Protein AF-A0A1G9RGR4-F1 (afdb_monomer)

Radius of gyration: 15.84 Å; Cα contacts (8 Å, |Δi|>4): 158; chains: 1; bounding box: 46×28×42 Å

Secondary structure (DSSP, 8-state):
-----SS--HHHHHHHHHHHHHHH-TTEEEEEEEEE-TTS-EEEEEEEEETTTTEEEEEEEE--TTHHHHHHHHHHHHHHHHHTHHHHHHHTTS-HHHHHHHHHHHHHH---HHHHHHHHHHHHHHHHHHHHHHHH-

Sequence (137 aa):
MSREVRQITPDVQEIIQHALRSLLGKGFVIALFGSEDATGAMHYHLRIDHDATGLGIEHHDNVEDGFIDDIFMLATRMKAMLKHRETLSRMHGGSQATGQVRLLTWITEDNSQTVMQTAEAAGRECLSALRERRLRA

Foldseek 3Di:
DDPDDQWCDVVLQVL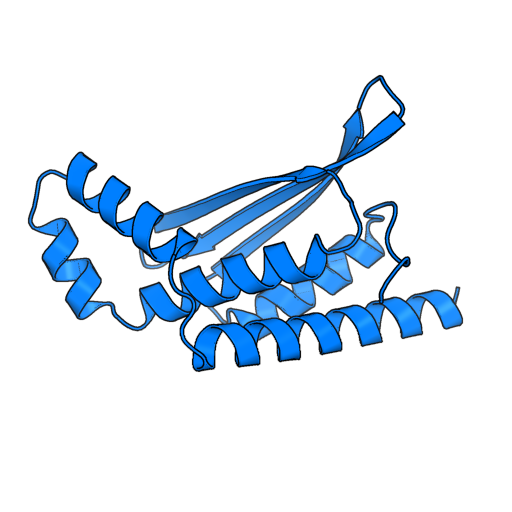LVVLLCVLQDPQKDWDKDWDADPVRWIKIWIKIAGRVVRDIDIDMDTPDVCVLLVVLLLSLQLSVLVVVVVVLVVLCVDDVVRSNVVSVVSSVPPPPPVSNVSSVVSSVVSVVVSVVVVVVD

pLDDT: mean 84.51, std 14.06, range [40.25, 97.94]

Solvent-accessible surface area (backbone atoms only — not comparable to full-atom values): 7735 Å² total; per-residue (Å²): 131,72,87,81,66,71,68,57,45,76,66,55,38,49,50,50,53,48,44,48,44,68,71,69,37,88,61,56,49,77,49,68,46,54,48,71,50,100,85,68,50,36,30,39,43,37,36,43,35,30,68,91,76,74,49,68,51,79,52,69,50,66,51,47,83,57,46,61,52,52,53,30,40,46,53,34,22,48,50,56,53,59,73,43,46,69,62,51,57,61,40,57,74,47,61,67,69,60,23,54,53,54,51,52,54,48,42,76,62,64,73,48,70,68,41,54,55,50,14,53,51,53,32,50,53,39,52,48,54,54,49,54,51,61,76,74,108

Structure (mmCIF, N/CA/C/O backbone):
data_AF-A0A1G9RGR4-F1
#
_entry.id   AF-A0A1G9RGR4-F1
#
loop_
_atom_site.group_PDB
_atom_site.id
_atom_site.type_symbol
_atom_site.label_atom_id
_atom_site.label_alt_id
_atom_site.label_comp_id
_atom_site.label_asym_id
_atom_site.label_entity_id
_atom_site.label_seq_id
_atom_site.pdbx_PDB_ins_code
_atom_site.Cartn_x
_atom_site.Cartn_y
_atom_site.Cartn_z
_atom_site.occupancy
_atom_site.B_iso_or_equiv
_atom_site.auth_seq_id
_atom_site.auth_comp_id
_atom_site.auth_asym_id
_atom_site.auth_atom_id
_atom_site.pdbx_PDB_model_num
ATOM 1 N N . MET A 1 1 ? 19.752 6.762 0.121 1.00 40.25 1 MET A N 1
ATOM 2 C CA . MET A 1 1 ? 18.287 6.852 -0.047 1.00 40.25 1 MET A CA 1
ATOM 3 C C . MET A 1 1 ? 17.931 6.153 -1.353 1.00 40.25 1 MET A C 1
ATOM 5 O O . MET A 1 1 ? 18.750 6.174 -2.264 1.00 40.25 1 MET A O 1
ATOM 9 N N . SER A 1 2 ? 16.857 5.366 -1.339 1.00 42.28 2 SER A N 1
ATOM 10 C CA . SER A 1 2 ? 16.586 4.240 -2.247 1.00 42.28 2 SER A CA 1
ATOM 11 C C . SER A 1 2 ? 16.304 4.685 -3.684 1.00 42.28 2 SER A C 1
ATOM 13 O O . SER A 1 2 ? 15.310 5.351 -3.915 1.00 42.28 2 SER A O 1
ATOM 15 N N . ARG A 1 3 ? 17.156 4.283 -4.634 1.00 53.75 3 ARG A N 1
ATOM 16 C CA . ARG A 1 3 ? 17.052 4.595 -6.076 1.00 53.75 3 ARG A CA 1
ATOM 17 C C . ARG A 1 3 ? 16.516 3.405 -6.898 1.00 53.75 3 ARG A C 1
ATOM 19 O O . ARG A 1 3 ? 16.875 3.242 -8.064 1.00 53.75 3 ARG A O 1
ATOM 26 N N . GLU A 1 4 ? 15.821 2.465 -6.250 1.00 65.94 4 GLU A N 1
ATOM 27 C CA . GLU A 1 4 ? 15.906 1.037 -6.614 1.00 65.94 4 GLU A CA 1
ATOM 28 C C . GLU A 1 4 ? 14.719 0.444 -7.376 1.00 65.94 4 GLU A C 1
ATOM 30 O O . GLU A 1 4 ? 14.896 -0.606 -7.993 1.00 65.94 4 GLU A O 1
ATOM 35 N N . VAL A 1 5 ? 13.555 1.095 -7.408 1.00 71.19 5 VAL A N 1
ATOM 36 C CA . VAL A 1 5 ? 12.396 0.590 -8.157 1.00 71.19 5 VAL A CA 1
ATOM 37 C C . VAL A 1 5 ? 11.954 1.643 -9.159 1.00 71.19 5 VAL A C 1
ATOM 39 O O . VAL A 1 5 ? 11.410 2.671 -8.787 1.00 71.19 5 VAL A O 1
ATOM 42 N N . ARG A 1 6 ? 12.224 1.373 -10.439 1.00 80.56 6 ARG A N 1
ATOM 43 C CA . ARG A 1 6 ? 11.808 2.216 -11.573 1.00 80.56 6 ARG A CA 1
ATOM 44 C C . ARG A 1 6 ? 10.635 1.632 -12.348 1.00 80.56 6 ARG A C 1
ATOM 46 O O . ARG A 1 6 ? 10.084 2.299 -13.204 1.00 80.56 6 ARG A O 1
ATOM 53 N N . GLN A 1 7 ? 10.296 0.376 -12.076 1.00 84.81 7 GLN A N 1
ATOM 54 C CA . GLN A 1 7 ? 9.218 -0.355 -12.724 1.00 84.81 7 GLN A CA 1
ATOM 55 C C . GLN A 1 7 ? 8.625 -1.340 -11.719 1.00 84.81 7 GLN A C 1
ATOM 57 O O . GLN A 1 7 ? 9.360 -2.001 -10.980 1.00 84.81 7 GLN A O 1
ATOM 62 N N . ILE A 1 8 ? 7.301 -1.462 -11.715 1.00 88.56 8 ILE A N 1
ATOM 63 C CA . ILE A 1 8 ? 6.583 -2.460 -10.923 1.00 88.56 8 ILE A CA 1
ATOM 64 C C . ILE A 1 8 ? 6.405 -3.703 -11.798 1.00 88.56 8 ILE A C 1
ATOM 66 O O . ILE A 1 8 ? 5.412 -3.860 -12.504 1.00 88.56 8 ILE A O 1
ATOM 70 N N . THR A 1 9 ? 7.415 -4.571 -11.802 1.00 90.75 9 THR A N 1
ATOM 71 C CA . THR A 1 9 ? 7.313 -5.908 -12.403 1.00 90.75 9 THR A CA 1
ATOM 72 C C . THR A 1 9 ? 6.415 -6.812 -11.544 1.00 90.75 9 THR A C 1
ATOM 74 O O . THR A 1 9 ? 6.214 -6.510 -10.365 1.00 90.75 9 THR A O 1
ATOM 77 N N . PRO A 1 10 ? 5.877 -7.930 -12.074 1.00 90.94 10 PRO A N 1
ATOM 78 C CA . PRO A 1 10 ? 4.949 -8.788 -11.324 1.00 90.94 10 PRO A CA 1
ATOM 79 C C . PRO A 1 10 ? 5.477 -9.274 -9.965 1.00 90.94 10 PRO A C 1
ATOM 81 O O . PRO A 1 10 ? 4.728 -9.372 -9.000 1.00 90.94 10 PRO A O 1
ATOM 84 N N . ASP A 1 11 ? 6.777 -9.524 -9.859 1.00 91.19 11 ASP A N 1
ATOM 85 C CA . ASP A 1 11 ? 7.430 -9.935 -8.617 1.00 91.19 11 ASP A CA 1
ATOM 86 C C . ASP A 1 11 ? 7.668 -8.771 -7.640 1.00 91.19 11 ASP A C 1
ATOM 88 O O . ASP A 1 11 ? 7.480 -8.928 -6.435 1.00 91.19 11 ASP A O 1
ATOM 92 N N . VAL A 1 12 ? 8.006 -7.575 -8.134 1.00 93.19 12 VAL A N 1
ATOM 93 C CA . VAL A 1 12 ? 8.029 -6.347 -7.315 1.00 93.19 12 VAL A CA 1
ATOM 94 C C . VAL A 1 12 ? 6.631 -6.060 -6.763 1.00 93.19 12 VAL A C 1
ATOM 96 O O . VAL A 1 12 ? 6.480 -5.777 -5.574 1.00 93.19 12 VAL A O 1
ATOM 99 N N . GLN A 1 13 ? 5.606 -6.193 -7.605 1.00 94.75 13 GLN A N 1
ATOM 100 C CA . GLN A 1 13 ? 4.205 -6.073 -7.216 1.00 94.75 13 GLN A CA 1
ATOM 101 C C . GLN A 1 13 ? 3.841 -7.084 -6.124 1.00 94.75 13 GLN A C 1
ATOM 103 O O . GLN A 1 13 ? 3.203 -6.723 -5.135 1.00 94.75 13 GLN A O 1
ATOM 108 N N . GLU A 1 14 ? 4.245 -8.346 -6.273 1.00 95.31 14 GLU A N 1
ATOM 109 C CA . GLU A 1 14 ? 3.989 -9.388 -5.280 1.00 95.31 14 GLU A CA 1
ATOM 110 C C . GLU A 1 14 ? 4.638 -9.066 -3.929 1.00 95.31 14 GLU A C 1
ATOM 112 O O . GLU A 1 14 ? 3.953 -9.134 -2.905 1.00 95.31 14 GLU A O 1
ATOM 117 N N . ILE A 1 15 ? 5.906 -8.643 -3.922 1.00 96.31 15 ILE A N 1
ATOM 118 C CA . ILE A 1 15 ? 6.638 -8.277 -2.700 1.00 96.31 15 ILE A CA 1
ATOM 119 C C . ILE A 1 15 ? 5.952 -7.111 -1.979 1.00 96.31 15 ILE A C 1
ATOM 121 O O . ILE A 1 15 ? 5.675 -7.210 -0.781 1.00 96.31 15 ILE A O 1
ATOM 125 N N . ILE A 1 16 ? 5.629 -6.031 -2.699 1.00 96.56 16 ILE A N 1
ATOM 126 C CA . ILE A 1 16 ? 4.993 -4.851 -2.097 1.00 96.56 16 ILE A CA 1
ATOM 127 C C . ILE A 1 16 ? 3.604 -5.213 -1.563 1.00 96.56 16 ILE A C 1
ATOM 129 O O . ILE A 1 16 ? 3.287 -4.918 -0.411 1.00 96.56 16 ILE A O 1
ATOM 133 N N . GLN A 1 17 ? 2.779 -5.909 -2.353 1.00 96.94 17 GLN A N 1
ATOM 134 C CA . GLN A 1 17 ? 1.449 -6.321 -1.901 1.00 96.94 17 GLN A CA 1
ATOM 135 C C . GLN A 1 17 ? 1.521 -7.279 -0.710 1.00 96.94 17 GLN A C 1
ATOM 137 O O . GLN A 1 17 ? 0.683 -7.196 0.184 1.00 96.94 17 GLN A O 1
ATOM 142 N N . HIS A 1 18 ? 2.498 -8.187 -0.665 1.00 97.12 18 HIS A N 1
ATOM 143 C CA . HIS A 1 18 ? 2.693 -9.069 0.482 1.00 97.12 18 HIS A CA 1
ATOM 144 C C . HIS A 1 18 ? 3.031 -8.272 1.745 1.00 97.12 18 HIS A C 1
ATOM 146 O O . HIS A 1 18 ? 2.384 -8.456 2.775 1.00 97.12 18 HIS A O 1
ATOM 152 N N . ALA A 1 19 ? 3.983 -7.343 1.659 1.00 97.69 19 ALA A N 1
ATOM 153 C CA . ALA A 1 19 ? 4.356 -6.495 2.784 1.00 97.69 19 ALA A CA 1
ATOM 154 C C . ALA A 1 19 ? 3.184 -5.608 3.253 1.00 97.69 19 ALA A C 1
ATOM 156 O O . ALA A 1 19 ? 2.950 -5.490 4.456 1.00 97.69 19 ALA A O 1
ATOM 157 N N . LEU A 1 20 ? 2.367 -5.083 2.332 1.00 97.94 20 LEU A N 1
ATOM 158 C CA . LEU A 1 20 ? 1.141 -4.359 2.680 1.00 97.94 20 LEU A CA 1
ATOM 159 C C . LEU A 1 20 ? 0.098 -5.255 3.363 1.00 97.94 20 LEU A C 1
ATOM 161 O O . LEU A 1 20 ? -0.521 -4.829 4.336 1.00 97.94 20 LEU A O 1
ATOM 165 N N . ARG A 1 21 ? -0.083 -6.507 2.920 1.00 96.44 21 ARG A N 1
ATOM 166 C CA . ARG A 1 21 ? -0.978 -7.471 3.593 1.00 96.44 21 ARG A CA 1
ATOM 167 C C . ARG A 1 21 ? -0.497 -7.786 5.005 1.00 96.44 21 ARG A C 1
ATOM 169 O O . ARG A 1 21 ? -1.314 -7.837 5.922 1.00 96.44 21 ARG A O 1
ATOM 176 N N . SER A 1 22 ? 0.809 -7.956 5.191 1.00 97.00 22 SER A N 1
ATOM 177 C CA . SER A 1 22 ? 1.419 -8.175 6.507 1.00 97.00 22 SER A CA 1
ATOM 178 C C . SER A 1 22 ? 1.241 -6.961 7.421 1.00 97.00 22 SER A C 1
ATOM 180 O O . SER A 1 22 ? 0.854 -7.116 8.581 1.00 97.00 22 SER A O 1
ATOM 182 N N . LEU A 1 23 ? 1.430 -5.749 6.887 1.00 97.00 23 LEU A N 1
ATOM 183 C CA . LEU A 1 23 ? 1.184 -4.505 7.611 1.00 97.00 23 LEU A CA 1
ATOM 184 C C . LEU A 1 23 ? -0.290 -4.360 7.996 1.00 97.00 23 LEU A C 1
ATOM 186 O O . LEU A 1 23 ? -0.579 -4.051 9.148 1.00 97.00 23 LEU A O 1
ATOM 190 N N . LEU A 1 24 ? -1.228 -4.536 7.068 1.00 95.25 24 LEU A N 1
ATOM 191 C CA . LEU A 1 24 ? -2.647 -4.238 7.285 1.00 95.25 24 LEU A CA 1
ATOM 192 C C . LEU A 1 24 ? -3.365 -5.331 8.086 1.00 95.25 24 LEU A C 1
ATOM 194 O O . LEU A 1 24 ? -4.109 -5.024 9.022 1.00 95.25 24 LEU A O 1
ATOM 198 N N . GLY A 1 25 ? -3.049 -6.595 7.815 1.00 94.25 25 GLY A N 1
ATOM 199 C CA . GLY A 1 25 ? -3.680 -7.760 8.424 1.00 94.25 25 GLY A CA 1
ATOM 200 C C . GLY A 1 25 ? -4.950 -8.211 7.693 1.00 94.25 25 GLY A C 1
ATOM 201 O O . GLY A 1 25 ? -5.235 -7.808 6.568 1.00 94.25 25 GLY A O 1
ATOM 202 N N . LYS A 1 26 ? -5.713 -9.104 8.335 1.00 92.81 26 LYS A N 1
ATOM 203 C CA . LYS A 1 26 ? -6.937 -9.691 7.762 1.00 92.81 26 LYS A CA 1
ATOM 204 C C . LYS A 1 26 ? -8.033 -8.638 7.558 1.00 92.81 26 LYS A C 1
ATOM 206 O O . LYS A 1 26 ? -8.152 -7.717 8.359 1.00 92.81 26 LYS A O 1
ATOM 211 N N . GLY A 1 27 ? -8.872 -8.84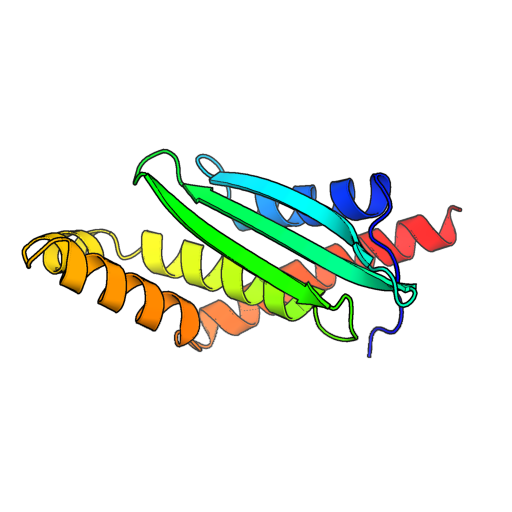9 6.542 1.00 90.94 27 GLY A N 1
ATOM 212 C CA . GLY A 1 27 ? -10.009 -7.977 6.216 1.00 90.94 27 GLY A CA 1
ATOM 213 C C . GLY A 1 27 ? -9.661 -6.801 5.305 1.00 90.94 27 GLY A C 1
ATOM 214 O O . GLY A 1 27 ? -10.530 -5.971 5.057 1.00 90.94 27 GLY A O 1
ATOM 215 N N . PHE A 1 28 ? -8.416 -6.725 4.825 1.00 94.25 28 PHE A N 1
ATOM 216 C CA . PHE A 1 28 ? -8.002 -5.778 3.797 1.00 94.25 28 PHE A CA 1
ATOM 217 C C . PHE A 1 28 ? -7.791 -6.484 2.458 1.00 94.25 28 PHE A C 1
ATOM 219 O O . PHE A 1 28 ? -7.096 -7.503 2.387 1.00 94.25 28 PHE A O 1
ATOM 226 N N . VAL A 1 29 ? -8.338 -5.899 1.399 1.00 95.00 29 VAL A N 1
ATOM 227 C CA . VAL A 1 29 ? -8.099 -6.283 0.007 1.00 95.00 29 VAL A CA 1
ATOM 228 C C . VAL A 1 29 ? -7.180 -5.240 -0.612 1.00 95.00 29 VAL A C 1
ATOM 230 O O . VAL A 1 29 ? -7.403 -4.043 -0.470 1.00 95.00 29 VAL A O 1
ATOM 233 N N . ILE A 1 30 ? -6.109 -5.698 -1.261 1.00 95.94 30 ILE A N 1
ATOM 234 C CA . ILE A 1 30 ? -5.030 -4.837 -1.754 1.00 95.94 30 ILE A CA 1
ATOM 235 C C . ILE A 1 30 ? -4.741 -5.199 -3.198 1.00 95.94 30 ILE A C 1
ATOM 237 O O . ILE A 1 30 ? -4.475 -6.371 -3.494 1.00 95.94 30 ILE A O 1
ATOM 241 N N . ALA A 1 31 ? -4.742 -4.182 -4.049 1.00 95.69 31 ALA A N 1
ATOM 242 C CA . ALA A 1 31 ? -4.323 -4.270 -5.432 1.00 95.69 31 ALA A CA 1
ATOM 243 C C . ALA A 1 31 ? -3.325 -3.147 -5.736 1.00 95.69 31 ALA A C 1
ATOM 245 O O . ALA A 1 31 ? -3.597 -1.978 -5.477 1.00 95.69 31 ALA A O 1
ATOM 246 N N . LEU A 1 32 ? -2.165 -3.515 -6.265 1.00 96.50 32 LEU A N 1
ATOM 247 C CA . LEU A 1 32 ? -1.144 -2.600 -6.760 1.00 96.50 32 LEU A CA 1
ATOM 248 C C . LEU A 1 32 ? -0.838 -2.982 -8.200 1.00 96.50 32 LEU A C 1
ATOM 250 O O . LEU A 1 32 ? -0.607 -4.158 -8.460 1.00 96.50 32 LEU A O 1
ATOM 254 N N . PHE A 1 33 ? -0.778 -2.014 -9.104 1.00 94.31 33 PHE A N 1
ATOM 255 C CA . PHE A 1 33 ? -0.384 -2.237 -10.493 1.00 94.31 33 PHE A CA 1
ATOM 256 C C . PHE A 1 33 ? 0.577 -1.153 -10.960 1.00 94.31 33 PHE A C 1
ATOM 258 O O . PHE A 1 33 ? 0.450 -0.003 -10.549 1.00 94.31 33 PHE A O 1
ATOM 265 N N . GLY A 1 34 ? 1.518 -1.524 -11.827 1.00 92.81 34 GLY A N 1
ATOM 266 C CA . GLY A 1 34 ? 2.328 -0.575 -12.583 1.00 92.81 34 GLY A CA 1
ATOM 267 C C . GLY A 1 34 ? 1.781 -0.379 -13.990 1.00 92.81 34 GLY A C 1
ATOM 268 O O . GLY A 1 34 ? 1.318 -1.336 -14.610 1.00 92.81 34 GLY A O 1
ATOM 269 N N . SER A 1 35 ? 1.879 0.837 -14.512 1.00 93.00 35 SER A N 1
ATOM 270 C CA . SER A 1 35 ? 1.595 1.145 -15.915 1.00 93.00 35 SER A CA 1
ATOM 271 C C . SER A 1 35 ? 2.595 2.157 -16.455 1.00 93.00 35 SER A C 1
ATOM 273 O O . SER A 1 35 ? 3.003 3.056 -15.729 1.00 93.00 35 SER A O 1
ATOM 275 N N . GLU A 1 36 ? 2.946 2.047 -17.729 1.00 93.88 36 GLU A N 1
ATOM 276 C CA . GLU A 1 36 ? 3.752 3.042 -18.439 1.00 93.88 36 GLU A CA 1
ATOM 277 C C . GLU A 1 36 ? 2.825 3.946 -19.260 1.00 93.88 36 GLU A C 1
ATOM 279 O O . GLU A 1 36 ? 1.905 3.449 -19.917 1.00 93.88 36 GLU A O 1
ATOM 284 N N . ASP A 1 37 ? 3.028 5.261 -19.202 1.00 90.25 37 ASP A N 1
ATOM 285 C CA . ASP A 1 37 ? 2.277 6.201 -20.035 1.00 90.25 37 ASP A CA 1
ATO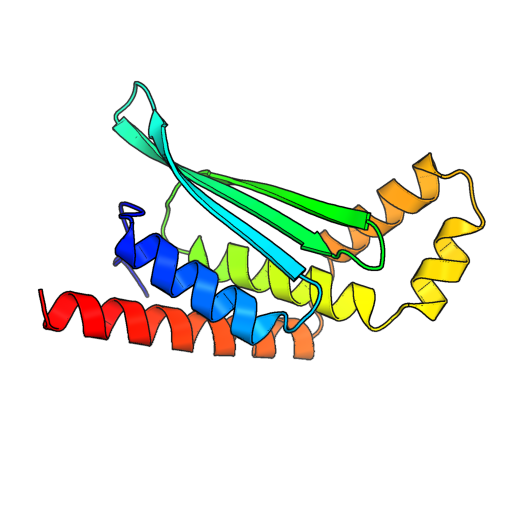M 286 C C . ASP A 1 37 ? 2.906 6.396 -21.426 1.00 90.25 37 ASP A C 1
ATOM 288 O O . ASP A 1 37 ? 3.962 5.860 -21.755 1.00 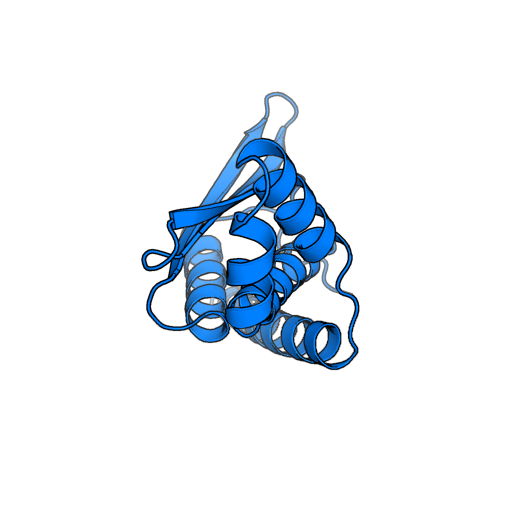90.25 37 ASP A O 1
ATOM 292 N N . ALA A 1 38 ? 2.256 7.203 -22.269 1.00 90.19 38 ALA A N 1
ATOM 293 C CA . ALA A 1 38 ? 2.725 7.487 -23.626 1.00 90.19 38 ALA A CA 1
ATOM 294 C C . ALA A 1 38 ? 4.078 8.233 -23.692 1.00 90.19 38 ALA A C 1
ATOM 296 O O . ALA A 1 38 ? 4.670 8.314 -24.767 1.00 90.19 38 ALA A O 1
ATOM 297 N N . THR A 1 39 ? 4.557 8.795 -22.578 1.00 91.12 39 THR A N 1
ATOM 298 C CA . THR A 1 39 ? 5.859 9.474 -22.467 1.00 91.12 39 THR A CA 1
ATOM 2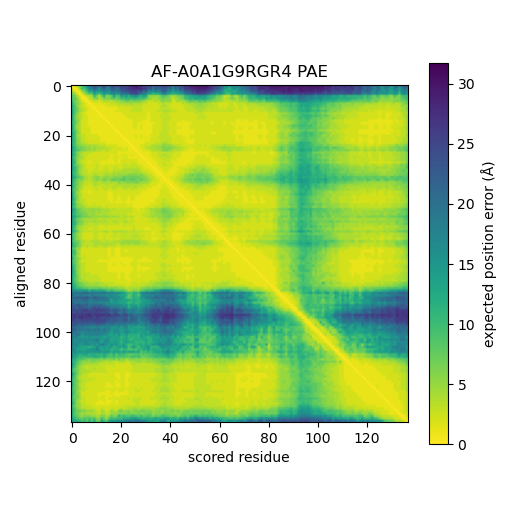99 C C . THR A 1 39 ? 6.972 8.547 -21.972 1.00 91.12 39 THR A C 1
ATOM 301 O O . THR A 1 39 ? 8.138 8.945 -21.964 1.00 91.12 39 THR A O 1
ATOM 304 N N . GLY A 1 40 ? 6.629 7.312 -21.594 1.00 87.88 40 GLY A N 1
ATOM 305 C CA . GLY A 1 40 ? 7.535 6.352 -20.973 1.00 87.88 40 GLY A CA 1
ATOM 306 C C . GLY A 1 40 ? 7.680 6.529 -19.459 1.00 87.88 40 GLY A C 1
ATOM 307 O O . GLY A 1 40 ? 8.544 5.895 -18.847 1.00 87.88 40 GLY A O 1
ATOM 308 N N . ALA A 1 41 ? 6.873 7.395 -18.836 1.00 89.06 41 ALA A N 1
ATOM 309 C CA . ALA A 1 41 ? 6.869 7.546 -17.388 1.00 89.06 41 ALA A CA 1
ATOM 310 C C . ALA A 1 41 ? 6.102 6.385 -16.743 1.00 89.06 41 ALA A C 1
ATOM 312 O O . ALA A 1 41 ? 5.040 5.969 -17.214 1.00 89.06 41 ALA A O 1
ATOM 313 N N . MET A 1 42 ? 6.664 5.850 -15.661 1.00 93.94 42 MET A N 1
ATOM 314 C CA . MET A 1 42 ? 6.076 4.743 -14.915 1.00 93.94 42 MET A CA 1
ATOM 315 C C . MET A 1 42 ? 5.170 5.288 -13.819 1.00 93.94 42 MET A C 1
ATOM 317 O O . MET A 1 42 ? 5.579 6.144 -13.042 1.00 93.94 42 MET A O 1
ATOM 321 N N . HIS A 1 43 ? 3.967 4.736 -13.733 1.00 94.31 43 HIS A N 1
ATOM 322 C CA . HIS A 1 43 ? 2.923 5.079 -12.773 1.00 94.31 43 HIS A CA 1
ATOM 323 C C . HIS A 1 43 ? 2.556 3.857 -11.952 1.00 94.31 43 HIS A C 1
ATOM 325 O O . HIS A 1 43 ? 2.641 2.724 -12.441 1.00 94.31 43 HIS A O 1
ATOM 331 N N . TYR A 1 44 ? 2.101 4.082 -10.728 1.00 95.00 44 TYR A N 1
ATOM 332 C CA . TYR A 1 44 ? 1.460 3.052 -9.930 1.00 95.00 44 TYR A CA 1
ATOM 333 C C . TYR A 1 44 ? -0.010 3.377 -9.692 1.00 95.00 44 TYR A C 1
ATOM 335 O O . TYR A 1 44 ? -0.410 4.533 -9.610 1.00 95.00 44 TYR A O 1
ATOM 343 N N . HIS A 1 45 ? -0.805 2.324 -9.539 1.00 95.75 45 HIS A N 1
ATOM 344 C CA . HIS A 1 45 ? -2.205 2.384 -9.136 1.00 95.75 45 HIS A CA 1
ATOM 345 C C . HIS A 1 45 ? -2.375 1.483 -7.924 1.00 95.75 45 HIS A C 1
ATOM 347 O O . HIS A 1 45 ? -2.215 0.266 -8.026 1.00 95.75 45 HIS A O 1
ATOM 353 N N . LEU A 1 46 ? -2.663 2.082 -6.777 1.00 96.56 46 LEU A N 1
ATOM 354 C CA . LEU A 1 46 ? -2.909 1.411 -5.512 1.00 96.56 46 LEU A CA 1
ATOM 355 C C . LEU A 1 46 ? -4.389 1.513 -5.155 1.00 96.56 46 LEU A C 1
ATOM 357 O O . LEU A 1 46 ? -4.966 2.598 -5.127 1.00 96.56 46 LEU A O 1
ATOM 361 N N . ARG A 1 47 ? -4.969 0.381 -4.772 1.00 95.75 47 ARG A N 1
ATOM 362 C CA . ARG A 1 47 ? -6.272 0.302 -4.125 1.00 95.75 47 ARG A CA 1
ATOM 363 C C . ARG A 1 47 ? -6.170 -0.536 -2.860 1.00 95.75 47 ARG A C 1
ATOM 365 O O . ARG A 1 47 ? -5.639 -1.649 -2.891 1.00 95.75 47 ARG A O 1
ATOM 372 N N . ILE A 1 48 ? -6.679 -0.000 -1.755 1.00 95.00 48 ILE A N 1
ATOM 373 C CA . ILE A 1 48 ? -6.791 -0.708 -0.478 1.00 95.00 48 ILE A CA 1
ATOM 374 C C . ILE A 1 48 ? -8.230 -0.568 0.004 1.00 95.00 48 ILE A C 1
ATOM 376 O O . ILE A 1 48 ? -8.665 0.535 0.318 1.00 95.00 48 ILE A O 1
ATOM 380 N N . ASP A 1 49 ? -8.936 -1.687 0.109 1.00 92.31 49 ASP A N 1
ATOM 381 C CA . ASP A 1 49 ? -10.295 -1.770 0.641 1.00 92.31 49 ASP A CA 1
ATOM 382 C C . ASP A 1 49 ? -10.297 -2.511 1.981 1.00 92.31 49 ASP A C 1
ATOM 384 O O . ASP A 1 49 ? -9.505 -3.429 2.193 1.00 92.31 49 ASP A O 1
ATOM 388 N N . HIS A 1 50 ? -11.200 -2.139 2.887 1.00 90.81 50 HIS A N 1
ATOM 389 C CA . HIS A 1 50 ? -11.449 -2.853 4.136 1.00 90.81 50 HIS A CA 1
ATOM 390 C C . HIS A 1 50 ? -12.866 -3.437 4.155 1.00 90.81 50 HIS A C 1
ATOM 392 O O . HIS A 1 50 ? -13.855 -2.708 4.299 1.00 90.81 50 HIS A O 1
ATOM 398 N N . ASP A 1 51 ? -12.956 -4.764 4.062 1.00 87.88 51 ASP A N 1
ATOM 399 C CA . ASP A 1 51 ? -14.192 -5.514 3.805 1.00 87.88 51 ASP A CA 1
ATOM 400 C C . ASP A 1 51 ? -15.286 -5.229 4.839 1.00 87.88 51 ASP A C 1
ATOM 402 O O . ASP A 1 51 ? -16.456 -5.058 4.505 1.00 87.88 51 ASP A O 1
ATOM 406 N N . ALA A 1 52 ? -14.910 -5.147 6.119 1.00 83.50 52 ALA A N 1
ATOM 407 C CA . ALA A 1 52 ? -15.877 -5.021 7.207 1.00 83.50 52 ALA A CA 1
ATOM 408 C C . ALA A 1 52 ? -16.518 -3.628 7.301 1.00 83.50 52 ALA A C 1
ATOM 410 O O . ALA A 1 52 ? -17.568 -3.482 7.927 1.00 83.50 52 ALA A O 1
ATOM 411 N N . THR A 1 53 ? -15.881 -2.599 6.736 1.00 79.12 53 THR A N 1
ATOM 412 C CA . THR A 1 53 ? -16.403 -1.222 6.764 1.00 79.12 53 THR A CA 1
ATOM 413 C C . THR A 1 53 ? -16.802 -0.709 5.388 1.00 79.12 53 THR A C 1
ATOM 415 O O . THR A 1 53 ? -17.434 0.339 5.320 1.00 79.12 53 THR A O 1
ATOM 418 N N . GLY A 1 54 ? -16.413 -1.395 4.308 1.00 80.75 54 GLY A N 1
ATOM 419 C CA . GLY A 1 54 ? -16.584 -0.912 2.935 1.00 80.75 54 GLY A CA 1
ATOM 420 C C . GLY A 1 54 ? -15.809 0.377 2.642 1.00 80.75 54 GLY A C 1
ATOM 421 O O . GLY A 1 54 ? -16.124 1.073 1.683 1.00 80.75 54 GLY A O 1
ATOM 422 N N . LEU A 1 55 ? -14.830 0.725 3.486 1.00 83.31 55 LEU A N 1
ATOM 423 C CA . LEU A 1 55 ? -13.991 1.905 3.287 1.00 83.31 55 LEU A CA 1
ATOM 424 C C . LEU A 1 55 ? -12.810 1.515 2.415 1.00 83.31 55 LEU A C 1
ATOM 426 O O . LEU A 1 55 ? -12.174 0.495 2.679 1.00 83.31 55 LEU A O 1
ATOM 430 N N . GLY A 1 56 ? -12.512 2.355 1.435 1.00 85.38 56 GLY A N 1
ATOM 431 C CA . GLY A 1 56 ? -11.418 2.145 0.508 1.00 85.38 56 GLY A CA 1
ATOM 432 C C . GLY A 1 56 ? -10.656 3.429 0.243 1.00 85.38 56 GLY A C 1
ATOM 433 O O . GLY A 1 56 ? -11.192 4.531 0.381 1.00 85.38 56 GLY A O 1
ATOM 434 N N . ILE A 1 57 ? -9.396 3.263 -0.124 1.00 89.62 57 ILE A N 1
ATOM 435 C CA . ILE A 1 57 ? -8.544 4.314 -0.663 1.00 89.62 57 ILE A CA 1
ATOM 436 C C . ILE A 1 57 ? -8.060 3.877 -2.038 1.00 89.62 57 ILE A C 1
ATOM 438 O O . ILE A 1 57 ? -7.668 2.726 -2.245 1.00 89.62 57 ILE A O 1
ATOM 442 N N . GLU A 1 58 ? -8.078 4.821 -2.967 1.00 92.50 58 GLU A N 1
ATOM 443 C CA . GLU A 1 58 ? -7.459 4.692 -4.277 1.00 92.50 58 GLU A CA 1
ATOM 444 C C . GLU A 1 58 ? -6.416 5.796 -4.395 1.00 92.50 58 GLU A C 1
ATOM 446 O O . GLU A 1 58 ? -6.690 6.960 -4.095 1.00 92.50 58 GLU A O 1
ATOM 451 N N . HIS A 1 59 ? -5.205 5.422 -4.785 1.00 92.94 59 HIS A N 1
ATOM 452 C CA . HIS A 1 59 ? -4.096 6.344 -4.949 1.00 92.94 59 HIS A CA 1
ATOM 453 C C . HIS A 1 59 ? -3.303 5.964 -6.190 1.00 92.94 59 HIS A C 1
ATOM 455 O O . HIS A 1 59 ? -2.996 4.794 -6.402 1.00 92.94 59 HIS A O 1
ATOM 461 N N . HIS A 1 60 ? -2.992 6.953 -7.014 1.00 92.69 60 HIS A N 1
ATOM 462 C CA . HIS A 1 60 ? -2.160 6.787 -8.189 1.00 92.69 60 HIS A CA 1
ATOM 463 C C . HIS A 1 60 ? -1.175 7.944 -8.243 1.00 92.69 60 HIS A C 1
ATOM 465 O O . HIS A 1 60 ? -1.551 9.079 -7.946 1.00 92.69 60 HIS A O 1
ATOM 471 N N . ASP A 1 61 ? 0.064 7.640 -8.599 1.00 94.31 61 ASP A N 1
ATOM 472 C CA . ASP A 1 61 ? 1.112 8.635 -8.799 1.00 94.31 61 ASP A CA 1
ATOM 473 C C . ASP A 1 61 ? 2.248 8.032 -9.638 1.00 94.31 61 ASP A C 1
ATOM 475 O O . ASP A 1 61 ? 2.241 6.839 -9.977 1.00 94.31 61 ASP A O 1
ATOM 479 N N . ASN A 1 62 ? 3.244 8.850 -9.955 1.00 94.12 62 ASN A N 1
ATOM 480 C CA . ASN A 1 62 ? 4.469 8.411 -10.598 1.00 94.12 62 ASN A CA 1
ATOM 481 C C . ASN A 1 62 ? 5.260 7.451 -9.690 1.00 94.12 62 ASN A C 1
ATOM 483 O O . ASN A 1 62 ? 5.305 7.573 -8.464 1.00 94.12 62 ASN A O 1
ATOM 487 N N . VAL A 1 63 ? 5.969 6.509 -10.308 1.00 92.94 63 VAL A N 1
ATOM 488 C CA . VAL A 1 63 ? 6.983 5.685 -9.642 1.00 92.94 63 VAL A CA 1
ATOM 489 C C . VAL A 1 63 ? 8.271 6.506 -9.527 1.00 92.94 63 VAL A C 1
ATOM 491 O O . VAL A 1 63 ? 9.138 6.462 -10.401 1.00 92.94 63 VAL A O 1
ATOM 494 N N . GLU A 1 64 ? 8.387 7.263 -8.436 1.00 90.62 64 GLU A N 1
ATOM 495 C CA . GLU A 1 64 ? 9.538 8.120 -8.114 1.00 90.62 64 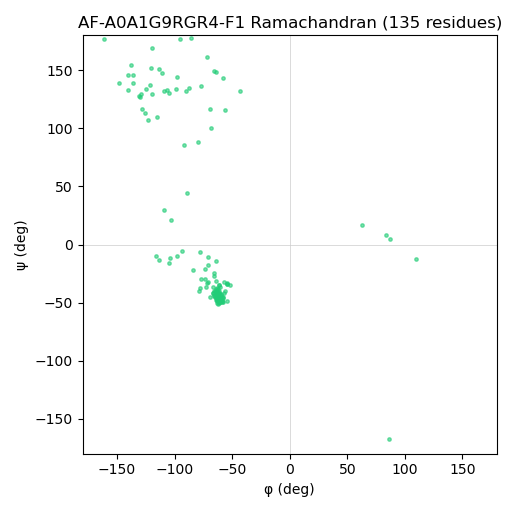GLU A CA 1
ATOM 496 C C . GLU A 1 64 ? 10.213 7.730 -6.789 1.00 90.62 64 GLU A C 1
ATOM 498 O O . GLU A 1 64 ? 9.699 6.924 -6.012 1.00 90.62 64 GLU A O 1
ATOM 503 N N . ASP A 1 65 ? 11.395 8.290 -6.513 1.00 86.94 65 ASP A N 1
ATOM 504 C CA . ASP A 1 65 ? 12.093 8.065 -5.244 1.00 86.94 65 ASP A CA 1
ATOM 505 C C . ASP A 1 65 ? 11.175 8.468 -4.068 1.00 86.94 65 ASP A C 1
ATOM 507 O O . ASP A 1 65 ? 10.838 9.636 -3.909 1.00 86.94 65 ASP A O 1
ATOM 511 N N . GLY A 1 66 ? 10.796 7.496 -3.231 1.00 89.38 66 GLY A N 1
ATOM 512 C CA . GLY A 1 66 ? 9.904 7.709 -2.081 1.00 89.38 66 GLY A CA 1
ATOM 513 C C . GLY A 1 66 ? 8.507 7.097 -2.217 1.00 89.38 66 GLY A C 1
ATOM 514 O O . GLY A 1 66 ? 7.857 6.904 -1.196 1.00 89.38 66 GLY A O 1
ATOM 515 N N . PHE A 1 67 ? 8.084 6.651 -3.410 1.00 92.81 67 PHE A N 1
ATOM 516 C CA . PHE A 1 67 ? 6.714 6.139 -3.601 1.00 92.81 67 PHE A CA 1
ATOM 517 C C . PHE A 1 67 ? 6.353 4.962 -2.670 1.00 92.81 67 PHE A C 1
ATOM 519 O O . PHE A 1 67 ? 5.207 4.805 -2.256 1.00 92.81 67 PHE A O 1
ATOM 526 N N . ILE A 1 68 ? 7.330 4.115 -2.312 1.00 94.31 68 ILE A N 1
ATOM 527 C CA . ILE A 1 68 ? 7.123 3.027 -1.343 1.00 94.31 68 ILE A CA 1
ATOM 528 C C . ILE A 1 68 ? 6.797 3.610 0.033 1.00 94.31 68 ILE A C 1
ATOM 530 O O . ILE A 1 68 ? 5.862 3.149 0.680 1.00 94.31 68 ILE A O 1
ATOM 534 N N . ASP A 1 69 ? 7.528 4.630 0.474 1.00 93.44 69 ASP A N 1
ATOM 535 C CA . ASP A 1 69 ? 7.279 5.263 1.767 1.00 93.44 69 ASP A CA 1
ATOM 536 C C . ASP A 1 69 ? 5.867 5.876 1.800 1.00 93.44 69 ASP A C 1
ATOM 538 O O . ASP A 1 69 ? 5.140 5.677 2.776 1.00 93.44 69 ASP A O 1
ATOM 542 N N . ASP A 1 70 ? 5.428 6.502 0.704 1.00 92.31 70 ASP A N 1
ATOM 543 C CA . ASP A 1 70 ? 4.086 7.087 0.573 1.00 92.31 70 ASP A CA 1
ATOM 544 C C . ASP A 1 70 ? 2.974 6.034 0.651 1.00 92.31 70 ASP A C 1
ATOM 546 O O . ASP A 1 70 ? 2.025 6.170 1.432 1.00 92.31 70 ASP A O 1
ATOM 550 N N . ILE A 1 71 ? 3.112 4.932 -0.094 1.00 95.31 71 ILE A N 1
ATOM 551 C CA . ILE A 1 71 ? 2.157 3.817 -0.078 1.00 95.31 71 ILE A CA 1
ATOM 552 C C . ILE A 1 71 ? 2.027 3.225 1.336 1.00 95.31 71 ILE A C 1
ATOM 554 O O . ILE A 1 71 ? 0.915 2.977 1.818 1.00 95.31 71 ILE A O 1
ATOM 558 N N . PHE A 1 72 ? 3.149 3.008 2.029 1.00 96.56 72 PHE A N 1
ATOM 559 C CA . PHE A 1 72 ? 3.145 2.451 3.385 1.00 96.56 72 PHE A CA 1
ATOM 560 C C . PHE A 1 72 ? 2.624 3.445 4.425 1.00 96.56 72 PHE A C 1
ATOM 562 O O . PHE A 1 72 ? 1.946 3.036 5.376 1.00 96.56 72 PHE A O 1
ATOM 569 N N . MET A 1 73 ? 2.873 4.741 4.238 1.00 94.81 73 MET A N 1
ATOM 570 C CA . MET A 1 73 ? 2.287 5.797 5.058 1.00 94.81 73 MET A CA 1
ATOM 571 C C . MET A 1 73 ? 0.764 5.790 4.929 1.00 94.81 73 MET A C 1
ATOM 573 O O . MET A 1 73 ? 0.057 5.706 5.936 1.00 94.81 73 MET A O 1
ATOM 577 N N . LEU A 1 74 ? 0.252 5.788 3.697 1.00 93.31 74 LEU A N 1
ATOM 578 C CA . LEU A 1 74 ? -1.178 5.795 3.412 1.00 93.31 74 LEU A CA 1
ATOM 579 C C . LEU A 1 74 ? -1.883 4.556 3.992 1.00 93.31 74 LEU A C 1
ATOM 581 O O . LEU A 1 74 ? -2.895 4.678 4.690 1.00 93.31 74 LEU A O 1
ATOM 585 N N . ALA A 1 75 ? -1.306 3.368 3.790 1.00 94.75 75 ALA A N 1
ATOM 586 C CA . ALA A 1 75 ? -1.810 2.121 4.364 1.00 94.75 75 ALA A CA 1
ATOM 587 C C . ALA A 1 75 ? -1.829 2.162 5.904 1.00 94.75 75 ALA A C 1
ATOM 589 O O . ALA A 1 75 ? -2.811 1.766 6.542 1.00 94.75 75 ALA A O 1
ATOM 590 N N . THR A 1 76 ? -0.767 2.683 6.525 1.00 94.94 76 THR A N 1
ATOM 591 C CA . THR A 1 76 ? -0.672 2.773 7.989 1.00 94.94 76 THR A CA 1
ATOM 592 C C . THR A 1 76 ? -1.690 3.750 8.562 1.00 94.94 76 THR A C 1
ATOM 594 O O . THR A 1 76 ? -2.333 3.426 9.563 1.00 94.94 76 THR A O 1
ATOM 597 N N . ARG A 1 77 ? -1.897 4.903 7.917 1.00 91.44 77 ARG A N 1
ATOM 598 C CA . ARG A 1 77 ? -2.924 5.879 8.307 1.00 91.44 77 ARG A CA 1
ATOM 599 C C . ARG A 1 77 ? -4.325 5.290 8.204 1.00 91.44 77 ARG A C 1
ATOM 601 O O . ARG A 1 77 ? -5.089 5.380 9.162 1.00 91.44 77 ARG A O 1
ATOM 608 N N . MET A 1 78 ? -4.643 4.588 7.112 1.00 89.88 78 MET A N 1
ATOM 609 C CA . MET A 1 78 ? -5.923 3.881 6.979 1.00 89.88 78 MET A CA 1
ATOM 610 C C . MET A 1 78 ? -6.123 2.855 8.107 1.00 89.88 78 MET A C 1
ATOM 612 O O . MET A 1 78 ? -7.186 2.806 8.732 1.00 89.88 78 MET A O 1
ATOM 616 N N . LYS A 1 79 ? -5.092 2.061 8.425 1.00 91.38 79 LYS A N 1
ATOM 617 C CA . LYS A 1 79 ? -5.149 1.082 9.520 1.00 91.38 79 LYS A CA 1
ATOM 618 C C . LYS A 1 79 ? -5.336 1.746 10.882 1.00 91.38 79 LYS A C 1
ATOM 620 O O . LYS A 1 79 ? -6.143 1.273 11.683 1.00 91.38 79 LYS A O 1
ATOM 625 N N . ALA A 1 80 ? -4.577 2.803 11.167 1.00 89.00 80 ALA A N 1
ATOM 626 C CA . ALA A 1 80 ? -4.683 3.560 12.409 1.00 89.00 80 ALA A CA 1
ATOM 627 C C . ALA A 1 80 ? -6.091 4.135 12.552 1.00 89.00 80 ALA A C 1
ATOM 629 O O . ALA A 1 80 ? -6.742 3.903 13.570 1.00 89.00 80 ALA A O 1
ATOM 630 N N . MET A 1 81 ? -6.613 4.741 11.486 1.00 84.50 81 MET A N 1
ATOM 631 C CA . MET A 1 81 ? -7.967 5.268 11.460 1.00 84.50 81 MET A CA 1
ATOM 632 C C . MET A 1 81 ? -9.010 4.213 11.846 1.00 84.50 81 MET A C 1
ATOM 634 O O . MET A 1 81 ? -9.861 4.459 12.703 1.00 84.50 81 MET A O 1
ATOM 638 N N . LEU A 1 82 ? -8.941 3.025 11.241 1.00 83.06 82 LEU A N 1
ATOM 639 C CA . LEU A 1 82 ? -9.904 1.948 11.480 1.00 83.06 82 LEU A CA 1
ATOM 640 C C . LEU A 1 82 ? -9.860 1.398 12.914 1.00 83.06 82 LEU A C 1
ATOM 642 O O . LEU A 1 82 ? -10.880 0.914 13.409 1.00 83.06 82 LEU A O 1
ATOM 646 N N . LYS A 1 83 ? -8.727 1.521 13.622 1.00 82.56 83 LYS A N 1
ATOM 647 C CA . LYS A 1 83 ? -8.651 1.192 15.059 1.00 82.56 83 LYS A CA 1
ATOM 648 C C . LYS A 1 83 ? -9.508 2.129 15.910 1.00 82.56 83 LYS A C 1
ATOM 650 O O . LYS A 1 83 ? -10.022 1.709 16.943 1.00 82.56 83 LYS A O 1
ATOM 655 N N . HIS A 1 84 ? -9.739 3.359 15.463 1.00 75.31 84 HIS A N 1
ATOM 656 C CA . HIS A 1 84 ? -10.585 4.340 16.144 1.00 75.31 84 HIS A CA 1
ATOM 657 C C . HIS A 1 84 ? -12.057 4.240 15.704 1.00 75.31 84 HIS A C 1
ATOM 659 O O . HIS A 1 84 ? -12.737 5.241 15.470 1.00 75.31 84 HIS A O 1
ATOM 665 N N . ARG A 1 85 ? -12.572 3.005 15.614 1.00 63.06 85 ARG A N 1
ATOM 666 C CA . ARG A 1 85 ? -13.917 2.657 15.116 1.00 63.06 85 ARG A CA 1
ATOM 667 C C . ARG A 1 85 ? -15.059 3.389 15.828 1.00 63.06 85 ARG A C 1
ATOM 669 O O . ARG A 1 85 ? -16.071 3.700 15.201 1.00 63.06 85 ARG A O 1
ATOM 676 N N . GLU A 1 86 ? -14.913 3.690 17.115 1.00 61.12 86 GLU A N 1
ATOM 677 C CA . GLU A 1 86 ? -15.898 4.479 17.870 1.00 61.12 86 GLU A CA 1
ATOM 678 C C . GLU A 1 86 ? -15.970 5.927 17.374 1.00 61.12 86 GLU A C 1
ATOM 680 O O . GLU A 1 86 ? -17.059 6.469 17.179 1.00 61.12 86 GLU A O 1
ATOM 685 N N . THR A 1 87 ? -14.817 6.535 17.091 1.00 62.34 87 THR A N 1
ATOM 686 C CA . THR A 1 87 ? -14.719 7.867 16.485 1.00 62.34 87 THR A CA 1
ATOM 687 C C . THR A 1 87 ? -15.318 7.860 15.081 1.00 62.34 87 THR A C 1
ATOM 689 O O . THR A 1 87 ? -16.084 8.759 14.737 1.00 62.34 87 THR A O 1
ATOM 692 N N . LEU A 1 88 ? -15.063 6.806 14.297 1.00 63.44 88 LEU A N 1
ATOM 693 C CA . LEU A 1 88 ? -15.663 6.639 12.971 1.00 63.44 88 LEU A CA 1
ATOM 694 C C . LEU A 1 88 ? -17.186 6.522 13.044 1.00 63.44 88 LEU A C 1
ATOM 696 O O . LEU A 1 88 ? -17.891 7.178 12.283 1.00 63.44 88 LEU A O 1
ATOM 700 N N . SER A 1 89 ? -17.707 5.739 13.988 1.00 62.66 89 SER A N 1
ATOM 701 C CA . SER A 1 89 ? -19.152 5.559 14.181 1.00 62.66 89 SER A CA 1
ATOM 702 C C . SER A 1 89 ? -19.851 6.880 14.534 1.00 62.66 89 SER A C 1
ATOM 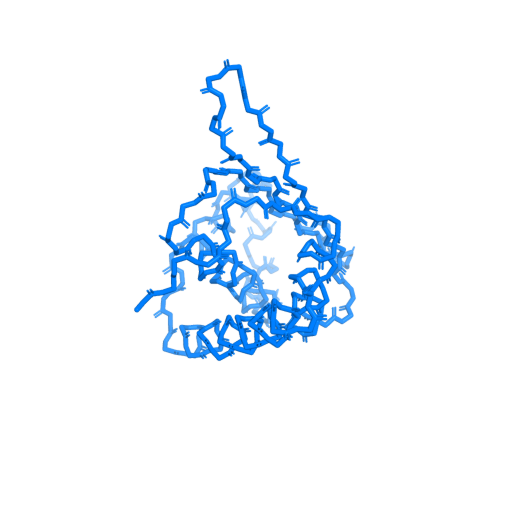704 O O . SER A 1 89 ? -20.959 7.132 14.071 1.00 62.66 89 SER A O 1
ATOM 706 N N . ARG A 1 90 ? -19.181 7.769 15.284 1.00 60.78 90 ARG A N 1
ATOM 707 C CA . ARG A 1 90 ? -19.678 9.125 15.588 1.00 60.78 90 ARG A CA 1
ATOM 708 C C . ARG A 1 90 ? -19.656 10.058 14.371 1.00 60.78 90 ARG A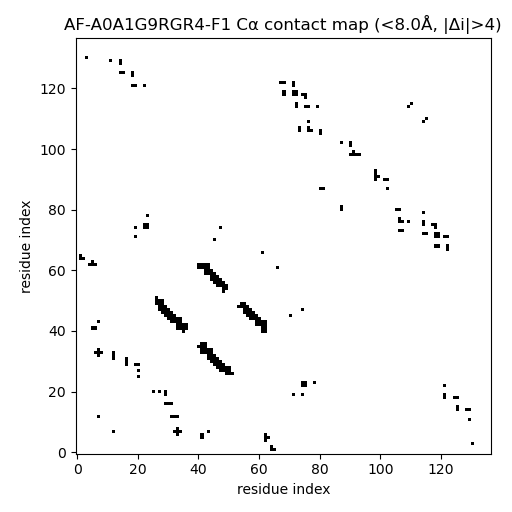 C 1
ATOM 710 O O . ARG A 1 90 ? -20.531 10.909 14.253 1.00 60.78 90 ARG A O 1
ATOM 717 N N . MET A 1 91 ? -18.701 9.894 13.453 1.00 59.91 91 MET A N 1
ATOM 718 C CA . MET A 1 91 ? -18.638 10.677 12.208 1.00 59.91 91 MET A CA 1
ATOM 719 C C . MET A 1 91 ? -19.708 10.269 11.184 1.00 59.91 91 MET A C 1
ATOM 721 O O . MET A 1 91 ? -20.187 11.123 10.442 1.00 59.91 91 MET A O 1
ATOM 725 N N . HIS A 1 92 ? -20.139 9.002 11.189 1.00 55.97 92 HIS A N 1
ATOM 726 C CA . HIS A 1 92 ? -21.255 8.509 10.367 1.00 55.97 92 HIS A CA 1
ATOM 727 C C . HIS A 1 92 ? -22.636 9.019 10.824 1.00 55.97 92 HIS A C 1
ATOM 729 O O . HIS A 1 92 ? -23.613 8.837 10.106 1.00 55.97 92 HIS A O 1
ATOM 735 N N . GLY A 1 93 ? -22.733 9.655 12.000 1.00 52.91 93 GLY A N 1
ATOM 736 C CA . GLY A 1 93 ? -23.973 10.261 12.504 1.00 52.91 93 GLY A CA 1
ATOM 737 C C . GLY A 1 93 ? -24.336 11.614 11.870 1.00 52.91 93 GLY A C 1
ATOM 738 O O . GLY A 1 93 ? -25.406 12.145 12.155 1.00 52.91 93 GLY A O 1
ATOM 739 N N . GLY A 1 94 ? -23.460 12.188 11.034 1.00 56.12 94 GLY A N 1
ATOM 740 C CA . GLY A 1 94 ? -23.768 13.322 10.153 1.00 56.12 94 GLY A CA 1
ATOM 741 C C . GLY A 1 94 ? -24.160 12.858 8.743 1.00 56.12 94 GLY A C 1
ATOM 742 O O . GLY A 1 94 ? -24.117 11.667 8.453 1.00 56.12 94 GLY A O 1
ATOM 743 N N . SER A 1 95 ? -24.529 13.787 7.849 1.00 53.75 95 SER A N 1
ATOM 744 C CA . SER A 1 95 ? -24.748 13.480 6.420 1.00 53.75 95 SER A CA 1
ATOM 745 C C . SER A 1 95 ? -23.635 12.569 5.883 1.00 53.75 95 SER A C 1
ATOM 747 O O . SER A 1 95 ? -22.458 12.853 6.103 1.00 53.75 95 SER A O 1
ATOM 749 N N . GLN A 1 96 ? -23.981 11.485 5.176 1.00 56.53 96 GLN A N 1
ATOM 750 C CA . GLN A 1 96 ? -22.991 10.514 4.681 1.00 56.53 96 GLN A CA 1
ATOM 751 C C . GLN A 1 96 ? -21.853 11.184 3.893 1.00 56.53 96 GLN A C 1
ATOM 753 O O . GLN A 1 96 ? -20.694 10.797 4.040 1.00 56.53 96 GLN A O 1
ATOM 758 N N . ALA A 1 97 ? -22.162 12.249 3.146 1.00 55.66 97 ALA A N 1
ATOM 759 C CA . ALA A 1 97 ? -21.176 13.035 2.412 1.00 55.66 97 ALA A CA 1
ATOM 760 C C . ALA A 1 97 ? -20.170 13.750 3.337 1.00 55.66 97 ALA A C 1
ATOM 762 O O . ALA A 1 97 ? -18.973 13.754 3.065 1.00 55.66 97 ALA A O 1
ATOM 763 N N . THR A 1 98 ? -20.615 14.325 4.460 1.00 59.34 98 THR A N 1
ATOM 764 C CA . THR A 1 98 ? -19.707 15.014 5.395 1.00 59.34 98 THR A CA 1
ATOM 765 C C . THR A 1 98 ? -18.905 14.037 6.252 1.00 59.34 98 THR A C 1
ATOM 767 O O . THR A 1 98 ? -17.766 14.341 6.606 1.00 59.34 98 THR A O 1
ATOM 770 N N . GLY A 1 99 ? -19.455 12.854 6.543 1.00 57.81 99 GLY A N 1
ATOM 771 C CA . GLY A 1 99 ? -18.728 11.760 7.191 1.00 57.81 99 GLY A CA 1
ATOM 772 C C . GLY A 1 99 ? -17.566 11.243 6.336 1.00 57.81 99 GLY A C 1
ATOM 773 O O . GLY A 1 99 ? -16.448 11.137 6.836 1.00 57.81 99 GLY A O 1
ATOM 774 N N . GLN A 1 100 ? -17.802 10.999 5.040 1.00 60.91 100 GLN A N 1
ATOM 775 C CA . GLN A 1 100 ? -16.774 10.546 4.090 1.00 60.91 100 GLN A CA 1
ATOM 776 C C . GLN A 1 100 ? -15.660 11.578 3.872 1.00 60.91 100 GLN A C 1
ATOM 778 O O . GLN A 1 100 ? -14.486 11.218 3.880 1.00 60.91 100 GLN A O 1
ATOM 783 N N . VAL A 1 101 ? -15.998 12.866 3.748 1.00 59.47 101 VAL A N 1
ATOM 784 C CA . VAL A 1 101 ? -14.986 13.929 3.606 1.00 59.47 101 VAL A CA 1
ATOM 785 C C . VAL A 1 101 ? -14.080 14.005 4.842 1.00 59.47 101 VAL A C 1
ATOM 787 O O . VAL A 1 101 ? -12.864 14.076 4.704 1.00 59.47 101 VAL A O 1
ATOM 790 N N . ARG A 1 102 ? -14.641 13.913 6.056 1.00 61.09 102 ARG A N 1
ATOM 791 C CA . ARG A 1 102 ? -13.856 13.945 7.308 1.00 61.09 102 ARG A CA 1
ATOM 792 C C . ARG A 1 102 ? -12.946 12.729 7.480 1.00 61.09 102 ARG A C 1
ATOM 794 O O . ARG A 1 102 ? -11.842 12.865 8.000 1.00 61.09 102 ARG A O 1
ATOM 801 N N . LEU A 1 103 ? -13.409 11.559 7.043 1.00 64.88 103 LEU A N 1
ATOM 802 C CA . LEU A 1 103 ? -12.622 10.327 6.993 1.00 64.88 103 LEU A CA 1
ATOM 803 C C . LEU A 1 103 ? -11.381 10.499 6.107 1.00 64.88 103 LEU A C 1
ATOM 805 O O . LEU A 1 103 ? -10.273 10.209 6.549 1.00 64.88 103 LEU A O 1
ATOM 809 N N . LEU A 1 104 ? -11.560 11.024 4.891 1.00 64.56 104 LEU A N 1
ATOM 810 C CA . LEU A 1 104 ? -10.463 11.248 3.947 1.00 64.56 104 LEU A CA 1
ATOM 811 C C . LEU A 1 104 ? -9.428 12.242 4.488 1.00 64.56 104 LEU A C 1
ATOM 813 O O . LEU A 1 104 ? -8.241 11.935 4.459 1.00 64.56 104 LEU A O 1
ATOM 817 N N . THR A 1 105 ? -9.864 13.372 5.059 1.00 65.12 105 THR A N 1
ATOM 818 C CA . THR A 1 105 ? -8.957 14.360 5.676 1.00 65.12 105 THR A CA 1
ATOM 819 C C . THR A 1 105 ? -8.087 13.736 6.768 1.00 65.12 105 THR A C 1
ATOM 821 O O . THR A 1 105 ? -6.895 14.017 6.861 1.00 65.12 105 THR A O 1
ATOM 824 N N . TRP A 1 106 ? -8.650 12.840 7.581 1.00 67.81 106 TRP A N 1
ATOM 825 C CA . TRP A 1 106 ? -7.889 12.218 8.660 1.00 67.81 106 TRP A CA 1
ATOM 826 C C . TRP A 1 106 ? -6.859 11.198 8.152 1.00 67.81 106 TRP A C 1
ATOM 828 O O . TRP A 1 106 ? -5.737 11.154 8.657 1.00 67.81 106 TRP A O 1
ATOM 838 N N . ILE A 1 107 ? -7.191 10.443 7.096 1.00 68.88 107 ILE A N 1
ATOM 839 C CA . ILE A 1 107 ? -6.247 9.534 6.423 1.00 68.88 107 ILE A CA 1
ATOM 840 C C . ILE A 1 107 ? -5.090 10.302 5.780 1.00 68.88 107 ILE A C 1
ATOM 842 O O . ILE A 1 107 ? -3.991 9.768 5.694 1.00 68.88 107 ILE A O 1
ATOM 846 N N . THR A 1 108 ? -5.293 11.532 5.315 1.00 68.75 108 THR A N 1
ATOM 847 C CA . THR A 1 108 ? -4.218 12.301 4.671 1.00 68.75 108 THR A CA 1
ATOM 848 C C . THR A 1 108 ? -3.319 13.036 5.666 1.00 68.75 108 THR A C 1
ATOM 850 O O . THR A 1 108 ? -2.173 13.330 5.334 1.00 68.75 108 THR A O 1
ATOM 853 N N . GLU A 1 109 ? -3.796 13.299 6.887 1.00 75.50 109 GLU A N 1
ATOM 854 C CA . GLU A 1 109 ? -3.138 14.217 7.831 1.00 75.50 109 GLU A CA 1
ATOM 855 C C . GLU A 1 109 ? -2.618 13.568 9.128 1.00 75.50 109 GLU A C 1
ATOM 857 O O . GLU A 1 109 ? -1.877 14.221 9.868 1.00 75.50 109 GLU A O 1
ATOM 862 N N . ASP A 1 110 ? -2.947 12.302 9.430 1.00 79.75 110 ASP A N 1
ATOM 863 C CA . ASP A 1 110 ? -2.422 11.632 10.631 1.00 79.75 110 ASP A CA 1
ATOM 864 C C . ASP A 1 110 ? -0.908 11.376 10.519 1.00 79.75 110 ASP A C 1
ATOM 866 O O . ASP A 1 110 ? -0.436 10.430 9.885 1.00 79.75 110 ASP A O 1
ATOM 870 N N . ASN A 1 111 ? -0.146 12.250 11.172 1.00 81.75 111 ASN A N 1
ATOM 871 C CA . ASN A 1 111 ? 1.306 12.185 11.308 1.00 81.75 111 ASN A CA 1
ATOM 872 C C . ASN A 1 111 ? 1.726 11.827 12.737 1.00 81.75 111 ASN A C 1
ATOM 874 O O . ASN A 1 111 ? 2.768 12.272 13.221 1.00 81.75 111 ASN A O 1
ATOM 878 N N . SER A 1 112 ? 0.906 11.062 13.461 1.00 86.62 112 SER A N 1
ATOM 879 C CA . SER A 1 112 ? 1.295 10.591 14.785 1.00 86.62 112 SER A CA 1
ATOM 880 C C . SER A 1 112 ? 2.595 9.784 14.713 1.00 86.62 112 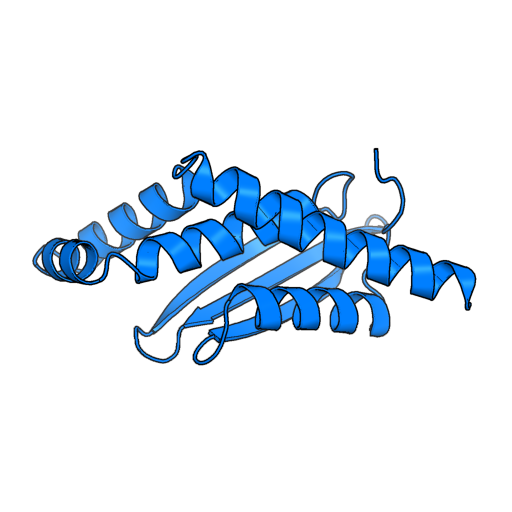SER A C 1
ATOM 882 O O . SER A 1 112 ? 2.836 9.009 13.785 1.00 86.62 112 SER A O 1
ATOM 884 N N . GLN A 1 113 ? 3.440 9.925 15.736 1.00 89.75 113 GLN A N 1
ATOM 885 C CA . GLN A 1 113 ? 4.739 9.247 15.787 1.00 89.75 113 GLN A CA 1
ATOM 886 C C . GLN A 1 113 ? 4.610 7.724 15.616 1.00 89.75 113 GLN A C 1
ATOM 888 O O . GLN A 1 113 ? 5.462 7.093 14.998 1.00 89.75 113 GLN A O 1
ATOM 893 N N . THR A 1 114 ? 3.520 7.135 16.121 1.00 91.00 114 THR A N 1
ATOM 894 C CA . THR A 1 114 ? 3.245 5.699 15.965 1.00 91.00 114 THR A CA 1
ATOM 895 C C . THR A 1 114 ? 2.993 5.326 14.506 1.00 91.00 114 THR A C 1
ATOM 897 O O . THR A 1 114 ? 3.522 4.314 14.042 1.00 91.00 114 THR A O 1
ATOM 900 N N . VAL A 1 115 ? 2.213 6.131 13.776 1.00 91.69 115 VAL A N 1
ATOM 901 C CA . VAL A 1 115 ? 1.965 5.932 12.342 1.00 91.69 115 VAL A CA 1
ATOM 902 C C . VAL A 1 115 ? 3.272 6.040 11.568 1.00 91.69 115 VAL A C 1
ATOM 904 O O . VAL A 1 115 ? 3.614 5.107 10.849 1.00 91.69 115 VAL A O 1
ATOM 907 N N . MET A 1 116 ? 4.042 7.110 11.783 1.00 93.31 116 MET A N 1
ATOM 908 C CA . MET A 1 116 ? 5.309 7.321 11.075 1.00 93.31 116 MET A CA 1
ATOM 909 C C . MET A 1 116 ? 6.289 6.163 11.304 1.00 93.31 116 MET A C 1
ATOM 911 O O . MET A 1 116 ? 6.788 5.576 10.349 1.00 93.31 116 MET A O 1
ATOM 915 N N . GLN A 1 117 ? 6.504 5.758 12.560 1.00 94.69 117 GLN A N 1
ATOM 916 C CA . GLN A 1 117 ? 7.429 4.668 12.890 1.00 94.69 117 GLN A CA 1
ATOM 917 C C . GLN A 1 117 ? 6.982 3.316 12.322 1.00 94.69 117 GLN A C 1
ATOM 919 O O . GLN A 1 117 ? 7.817 2.531 11.873 1.00 94.69 117 GLN A O 1
ATOM 924 N N . THR A 1 118 ? 5.674 3.039 12.339 1.00 95.12 118 THR A N 1
ATOM 925 C CA . THR A 1 118 ? 5.123 1.787 11.801 1.00 95.12 118 THR A CA 1
ATOM 926 C C . THR A 1 118 ? 5.250 1.745 10.279 1.00 95.12 118 THR A C 1
ATOM 928 O O . THR A 1 118 ? 5.691 0.729 9.739 1.00 95.12 118 THR A O 1
ATOM 931 N N . ALA A 1 119 ? 4.912 2.845 9.600 1.00 95.31 119 ALA A N 1
ATOM 932 C CA . ALA A 1 119 ? 5.028 2.970 8.151 1.00 95.31 119 ALA A CA 1
ATOM 933 C C . ALA A 1 119 ? 6.483 2.808 7.701 1.00 95.31 119 ALA A C 1
ATOM 935 O O . ALA A 1 119 ? 6.774 1.982 6.840 1.00 95.31 119 ALA A O 1
ATOM 936 N N . GLU A 1 120 ? 7.409 3.521 8.344 1.00 94.94 120 GLU A N 1
ATOM 937 C CA . GLU A 1 120 ? 8.833 3.422 8.039 1.00 94.94 120 GLU A CA 1
ATOM 938 C C . GLU A 1 120 ? 9.395 2.016 8.275 1.00 94.94 120 GLU A C 1
ATOM 940 O O . GLU A 1 120 ? 10.207 1.532 7.488 1.00 94.94 120 GLU A O 1
ATOM 945 N N . ALA A 1 121 ? 9.014 1.352 9.372 1.00 96.12 121 ALA A N 1
ATOM 946 C CA . ALA A 1 121 ? 9.486 0.000 9.659 1.00 96.12 121 ALA A CA 1
ATOM 947 C C . ALA A 1 121 ? 9.039 -0.983 8.570 1.00 96.12 121 ALA A C 1
ATOM 949 O O . ALA A 1 121 ? 9.874 -1.689 8.005 1.00 96.12 121 ALA A O 1
ATOM 950 N N . ALA A 1 122 ? 7.753 -0.958 8.217 1.00 95.69 122 ALA A N 1
ATOM 951 C CA . ALA A 1 122 ? 7.194 -1.820 7.182 1.00 95.69 122 ALA A CA 1
ATOM 952 C C . ALA A 1 122 ? 7.758 -1.497 5.782 1.00 95.69 122 ALA A C 1
ATOM 954 O O . ALA A 1 122 ? 8.103 -2.409 5.027 1.00 95.69 122 ALA A O 1
ATOM 955 N N . GLY A 1 123 ? 7.940 -0.213 5.458 1.00 94.62 123 GLY A N 1
ATOM 956 C CA . GLY A 1 123 ? 8.589 0.225 4.220 1.00 94.62 123 GLY A CA 1
ATOM 957 C C . GLY A 1 123 ? 10.043 -0.252 4.124 1.00 94.62 123 GLY A C 1
ATOM 958 O O . GLY A 1 123 ? 10.459 -0.781 3.092 1.00 94.62 123 GLY A O 1
ATOM 959 N N . ARG A 1 124 ? 10.816 -0.172 5.220 1.00 94.38 124 ARG A N 1
ATOM 960 C CA . ARG A 1 124 ? 12.196 -0.693 5.281 1.00 94.38 124 ARG A CA 1
ATOM 961 C C . ARG A 1 124 ? 12.270 -2.205 5.086 1.00 94.38 124 ARG A C 1
ATOM 963 O O . ARG A 1 124 ? 13.172 -2.673 4.388 1.00 94.38 124 ARG A O 1
ATOM 970 N N . GLU A 1 125 ? 11.356 -2.964 5.682 1.00 94.44 125 GLU A N 1
ATOM 971 C CA . GLU A 1 125 ? 11.268 -4.415 5.471 1.00 94.44 125 GLU A CA 1
ATOM 972 C C . GLU A 1 125 ? 10.970 -4.740 4.002 1.00 94.44 125 GLU A C 1
ATOM 974 O O . GLU A 1 125 ? 11.679 -5.542 3.391 1.00 94.44 125 GLU A O 1
ATOM 979 N N . CYS A 1 126 ? 10.003 -4.042 3.397 1.00 95.50 126 CYS A N 1
ATOM 980 C CA . CYS A 1 126 ? 9.678 -4.186 1.978 1.00 95.50 126 CYS A CA 1
ATOM 981 C C . CYS A 1 126 ? 10.887 -3.882 1.079 1.00 95.50 126 CYS A C 1
ATOM 983 O O . CYS A 1 126 ? 11.234 -4.672 0.201 1.00 95.50 126 CYS A O 1
ATOM 985 N N . LEU A 1 127 ? 11.572 -2.761 1.316 1.00 93.44 127 LEU A N 1
ATOM 986 C CA . LEU A 1 127 ? 12.781 -2.386 0.579 1.00 93.44 127 LEU A CA 1
ATOM 987 C C . LEU A 1 127 ? 13.900 -3.421 0.733 1.00 93.44 127 LEU A C 1
ATOM 989 O O . LEU A 1 127 ? 14.628 -3.689 -0.222 1.00 93.44 127 LEU A O 1
ATOM 993 N N . SER A 1 128 ? 14.037 -4.020 1.915 1.00 92.81 128 SER A N 1
ATOM 994 C CA . SER A 1 128 ? 15.036 -5.066 2.156 1.00 92.81 128 SER A CA 1
ATOM 995 C C . SER A 1 128 ? 14.725 -6.318 1.332 1.00 92.81 128 SER A C 1
ATOM 997 O O . SER A 1 128 ? 15.607 -6.815 0.633 1.00 92.81 128 SER A O 1
ATOM 999 N N . ALA A 1 129 ? 13.460 -6.749 1.292 1.00 92.88 129 ALA A N 1
ATOM 1000 C CA . ALA A 1 129 ? 13.021 -7.862 0.448 1.00 92.88 129 ALA A CA 1
ATOM 1001 C C . ALA A 1 129 ? 13.243 -7.590 -1.054 1.00 92.88 129 ALA A C 1
ATOM 1003 O O . ALA A 1 129 ? 13.726 -8.455 -1.789 1.00 92.88 129 ALA A O 1
ATOM 1004 N N . LEU A 1 130 ? 12.960 -6.367 -1.516 1.00 92.12 130 LEU A N 1
ATOM 1005 C CA . LEU A 1 130 ? 13.204 -5.956 -2.904 1.00 92.12 130 LEU A CA 1
ATOM 1006 C C . LEU A 1 130 ? 14.699 -5.993 -3.265 1.00 92.12 130 LEU A C 1
ATOM 1008 O O . LEU A 1 130 ? 15.067 -6.450 -4.352 1.00 92.12 130 LEU A O 1
ATOM 1012 N N . ARG A 1 131 ? 15.575 -5.561 -2.347 1.00 90.69 131 ARG A N 1
ATOM 1013 C CA . ARG A 1 131 ? 17.036 -5.640 -2.522 1.00 90.69 131 ARG A CA 1
ATOM 1014 C C . ARG A 1 131 ? 17.526 -7.074 -2.605 1.00 90.69 131 ARG A C 1
ATOM 1016 O O . ARG A 1 131 ? 18.317 -7.383 -3.493 1.00 90.69 131 ARG A O 1
ATOM 1023 N N . GLU A 1 132 ? 17.061 -7.939 -1.708 1.00 89.50 132 GLU A N 1
ATOM 1024 C CA . GLU A 1 132 ? 17.421 -9.357 -1.717 1.00 89.50 132 GLU A CA 1
ATOM 1025 C C . GLU A 1 132 ? 17.022 -10.032 -3.026 1.00 89.50 132 GLU A C 1
ATOM 1027 O O . GLU A 1 132 ? 17.824 -10.770 -3.596 1.00 89.50 132 GLU A O 1
ATOM 1032 N N . ARG A 1 133 ? 15.824 -9.735 -3.546 1.00 86.94 133 ARG A N 1
ATOM 1033 C CA . ARG A 1 133 ? 15.391 -10.215 -4.863 1.00 86.94 133 ARG A CA 1
ATOM 1034 C C . ARG A 1 133 ? 16.344 -9.759 -5.959 1.00 86.94 133 ARG A C 1
ATOM 1036 O O . ARG A 1 133 ? 16.763 -10.578 -6.767 1.00 86.94 133 ARG A O 1
ATOM 1043 N N . ARG A 1 134 ? 16.717 -8.474 -5.982 1.00 83.44 134 ARG A N 1
ATOM 1044 C CA . ARG A 1 134 ? 17.622 -7.941 -7.012 1.00 83.44 134 ARG A CA 1
ATOM 1045 C C . ARG A 1 134 ? 18.999 -8.607 -6.977 1.00 83.44 134 ARG A C 1
ATOM 1047 O O . ARG A 1 134 ? 19.590 -8.788 -8.025 1.00 83.44 134 ARG A O 1
ATOM 1054 N N . LEU A 1 135 ? 19.508 -8.963 -5.797 1.00 82.38 135 LEU A N 1
ATOM 1055 C CA . LEU A 1 135 ? 20.791 -9.667 -5.663 1.00 82.38 135 LEU A CA 1
ATOM 1056 C C . LEU A 1 135 ? 20.743 -11.126 -6.146 1.00 82.38 135 LEU A C 1
ATOM 1058 O O . LEU A 1 135 ? 21.795 -11.725 -6.349 1.00 82.38 135 LEU A O 1
ATOM 1062 N N . ARG A 1 136 ? 19.547 -11.709 -6.282 1.00 78.00 136 ARG A N 1
ATOM 1063 C CA . ARG A 1 136 ? 19.335 -13.091 -6.742 1.00 78.00 136 ARG A CA 1
ATOM 1064 C C . ARG A 1 136 ? 18.979 -13.192 -8.230 1.00 78.00 136 ARG A C 1
ATOM 1066 O O . ARG A 1 136 ? 18.914 -14.313 -8.731 1.00 78.00 136 ARG A O 1
ATOM 1073 N N . ALA A 1 137 ? 18.701 -12.065 -8.886 1.00 67.69 137 ALA A N 1
ATOM 1074 C CA . ALA A 1 137 ? 18.386 -11.960 -10.311 1.00 67.69 137 ALA A CA 1
ATOM 1075 C C . ALA A 1 137 ? 19.654 -11.670 -11.123 1.00 67.69 137 ALA A C 1
ATOM 1077 O O . ALA A 1 137 ? 19.754 -12.216 -12.242 1.00 67.69 137 ALA A O 1
#

Mean predicted aligned error: 6.65 Å

Nearest PDB structures (foldseek):
  5wxk-assembly1_B  TM=6.742E-01  e=1.780E-01  Neisseria meningitidis H44/76
  9pai-assembly1_A  TM=7.533E-01  e=8.375E-01  Homo sapiens
  3ebw-assembly1_A  TM=8.285E-01  e=1.197E+00  Periplaneta americana
  8jx6-assembly2_B  TM=2.891E-01  e=1.063E+00  metagenome